Protein AF-A0A661SNJ6-F1 (afdb_monomer_lite)

Secondary structure (DSSP, 8-state):
------TTHHHHHHHTT-S---PSSPPHHHHHHHHHHH-TTS---------------------TT--HHHHHHHTTT-HHHHHHHHHHHHHHHTTHHHHHHHHHHTT-HHHHHHHHHHHHHHHHHTT-HHHHHHHHHHHHHTT-

Radius of gyration: 20.56 Å; chains: 1; bounding box: 52×46×46 Å

pLDDT: mean 79.84, std 16.59, range [39.19, 96.81]

Structure (mmCIF, N/CA/C/O backbone):
data_AF-A0A661SNJ6-F1
#
_entry.id   AF-A0A661SNJ6-F1
#
loop_
_atom_site.group_PDB
_atom_site.id
_atom_site.type_symbol
_atom_site.label_atom_id
_atom_site.label_alt_id
_atom_site.label_comp_id
_atom_site.label_asym_id
_atom_site.label_entity_id
_atom_site.label_seq_id
_atom_site.pdbx_PDB_ins_code
_atom_site.Cartn_x
_atom_site.Cartn_y
_atom_site.Cartn_z
_atom_site.occupancy
_atom_site.B_iso_or_equiv
_atom_site.auth_seq_id
_atom_site.auth_comp_id
_atom_site.auth_asym_id
_atom_site.auth_atom_id
_atom_site.pdbx_PDB_model_num
ATOM 1 N N . MET A 1 1 ? -8.547 11.456 -7.482 1.00 39.19 1 MET A N 1
ATOM 2 C CA . MET A 1 1 ? -8.896 12.420 -8.541 1.00 39.19 1 MET A CA 1
ATOM 3 C C . MET A 1 1 ? -8.352 11.878 -9.842 1.00 39.19 1 MET A C 1
ATOM 5 O O . MET A 1 1 ? -7.145 11.842 -10.030 1.00 39.19 1 MET A O 1
ATOM 9 N N . THR A 1 2 ? -9.244 11.331 -10.656 1.00 42.78 2 THR A N 1
ATOM 10 C CA . THR A 1 2 ? -8.989 10.857 -12.016 1.00 42.78 2 THR A CA 1
ATOM 11 C C . THR A 1 2 ? -8.985 12.074 -12.933 1.00 42.78 2 THR A C 1
ATOM 13 O O . THR A 1 2 ? -10.044 12.556 -13.321 1.00 42.78 2 THR A O 1
ATOM 16 N N . ALA A 1 3 ? -7.801 12.624 -13.193 1.00 43.38 3 ALA A N 1
ATOM 17 C CA . ALA A 1 3 ? -7.623 13.699 -14.155 1.00 43.38 3 ALA A CA 1
ATOM 18 C C . ALA A 1 3 ? -7.182 13.065 -15.471 1.00 43.38 3 ALA A C 1
ATOM 20 O O . ALA A 1 3 ? -6.092 12.502 -15.557 1.00 43.38 3 ALA A O 1
ATOM 21 N N . HIS A 1 4 ? -8.050 13.136 -16.479 1.00 46.56 4 HIS A N 1
ATOM 22 C CA . HIS A 1 4 ? -7.612 13.122 -17.866 1.00 46.56 4 HIS A CA 1
ATOM 23 C C . HIS A 1 4 ? -6.375 14.011 -17.976 1.00 46.56 4 HIS A C 1
ATOM 25 O O . HIS A 1 4 ? -6.451 15.173 -17.576 1.00 46.56 4 HIS A O 1
ATOM 31 N N . ALA A 1 5 ? -5.256 13.458 -18.454 1.00 53.31 5 ALA A N 1
ATOM 32 C CA . ALA A 1 5 ? -4.072 14.228 -18.802 1.00 53.31 5 ALA A CA 1
ATOM 33 C C . ALA A 1 5 ? -4.536 15.415 -19.652 1.00 53.31 5 ALA A C 1
ATOM 35 O O . ALA A 1 5 ? -5.003 15.236 -20.780 1.00 53.31 5 ALA A O 1
ATOM 36 N N . MET A 1 6 ? -4.541 16.610 -19.058 1.00 56.62 6 MET A N 1
ATOM 37 C CA . MET A 1 6 ? -5.067 17.783 -19.728 1.00 56.62 6 MET A CA 1
ATOM 38 C C . MET A 1 6 ? -4.112 18.070 -20.874 1.00 56.62 6 MET A C 1
ATOM 40 O O . MET A 1 6 ? -2.900 18.173 -20.679 1.00 56.62 6 MET A O 1
ATOM 44 N N . HIS A 1 7 ? -4.662 18.132 -22.081 1.00 50.81 7 HIS A N 1
ATOM 45 C CA . HIS A 1 7 ? -3.949 18.447 -23.308 1.00 50.81 7 HIS A CA 1
ATOM 46 C C . HIS A 1 7 ? -3.184 19.772 -23.107 1.00 50.81 7 HIS A C 1
ATOM 48 O O . HIS A 1 7 ? -3.767 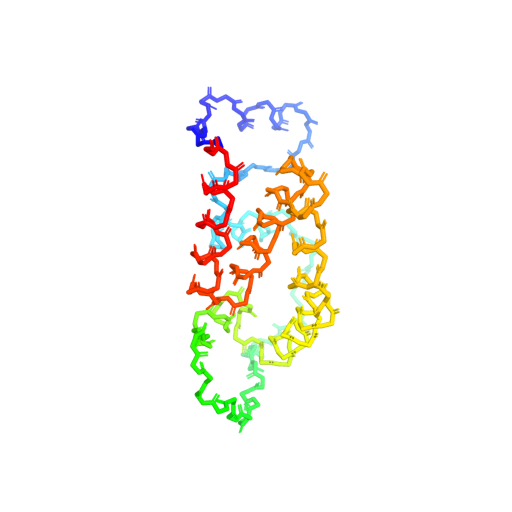20.849 -23.183 1.00 50.81 7 HIS A O 1
ATOM 54 N N . GLY A 1 8 ? -1.908 19.697 -22.711 1.00 63.06 8 GLY A N 1
ATOM 55 C CA . GLY A 1 8 ? -1.126 20.858 -22.268 1.00 63.06 8 GLY A CA 1
ATOM 56 C C . GLY A 1 8 ? -0.106 20.590 -21.156 1.00 63.06 8 GLY A C 1
ATOM 57 O O . GLY A 1 8 ? 0.909 21.281 -21.115 1.00 63.06 8 GLY A O 1
ATOM 58 N N . ASP A 1 9 ? -0.299 19.576 -20.306 1.00 74.38 9 ASP A N 1
ATOM 59 C CA . ASP A 1 9 ? 0.626 19.302 -19.189 1.00 74.38 9 ASP A CA 1
ATOM 60 C C . ASP A 1 9 ? 2.019 18.899 -19.678 1.00 74.38 9 ASP A C 1
ATOM 62 O O . ASP A 1 9 ? 3.025 19.418 -19.197 1.00 74.38 9 ASP A O 1
ATOM 66 N N . ARG A 1 10 ? 2.082 18.080 -20.736 1.00 80.12 10 ARG A N 1
ATOM 67 C CA . ARG A 1 10 ? 3.346 17.744 -21.403 1.00 80.12 10 ARG A CA 1
ATOM 68 C C . ARG A 1 10 ? 4.088 18.991 -21.883 1.00 80.12 10 ARG A C 1
ATOM 70 O O . ARG A 1 10 ? 5.296 19.088 -21.702 1.00 80.12 10 ARG A O 1
ATOM 77 N N . LYS A 1 11 ? 3.372 19.946 -22.485 1.00 79.88 11 LYS A N 1
ATOM 78 C CA . LYS A 1 11 ? 3.977 21.174 -23.012 1.00 79.88 11 LYS A CA 1
ATOM 79 C C . LYS A 1 11 ? 4.518 22.044 -21.878 1.00 79.88 11 LYS A C 1
ATOM 81 O O . LYS A 1 11 ? 5.668 22.451 -21.950 1.00 79.88 11 LYS A O 1
ATOM 86 N N . LYS A 1 12 ? 3.741 22.226 -20.804 1.00 81.75 12 LYS A N 1
ATOM 87 C CA . LYS A 1 12 ? 4.164 22.971 -19.606 1.00 81.75 12 LYS A CA 1
ATOM 88 C C . LYS A 1 12 ? 5.399 22.359 -18.943 1.00 81.75 12 LYS A C 1
ATOM 90 O O . LY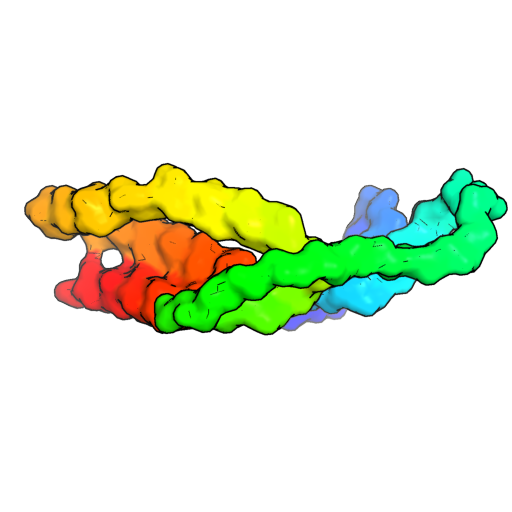S A 1 12 ? 6.301 23.091 -18.560 1.00 81.75 12 LYS A O 1
ATOM 95 N N . CYS A 1 13 ? 5.457 21.031 -18.823 1.00 82.19 13 CYS A N 1
ATOM 96 C CA . CYS A 1 13 ? 6.613 20.341 -18.246 1.00 82.19 13 CYS A CA 1
ATOM 97 C C . CYS A 1 13 ? 7.879 20.536 -19.092 1.00 82.19 13 CYS A C 1
ATOM 99 O O . CYS A 1 13 ? 8.941 20.821 -18.545 1.00 82.19 13 CYS A O 1
ATOM 101 N N . LEU A 1 14 ? 7.764 20.445 -20.420 1.00 82.94 14 LEU A N 1
ATOM 102 C CA . LEU A 1 14 ? 8.894 20.677 -21.325 1.00 82.94 14 LEU A CA 1
ATOM 103 C C . LEU A 1 14 ? 9.327 22.151 -21.351 1.00 82.94 14 LEU A C 1
ATOM 105 O O . LEU A 1 14 ? 10.519 22.436 -21.320 1.00 82.94 14 LEU A O 1
ATOM 109 N N . GLU A 1 15 ? 8.377 23.090 -21.353 1.00 85.44 15 GLU A N 1
ATOM 110 C CA . GLU A 1 15 ? 8.653 24.534 -21.263 1.00 85.44 15 GLU A CA 1
ATOM 111 C C . GLU A 1 15 ? 9.324 24.911 -19.928 1.00 85.44 15 GLU A C 1
ATOM 113 O O . GLU A 1 15 ? 10.130 25.836 -19.890 1.00 85.44 15 GLU A O 1
ATOM 118 N N . ALA A 1 16 ? 9.060 24.165 -18.850 1.00 85.50 16 ALA A N 1
ATOM 119 C CA . ALA A 1 16 ? 9.726 24.317 -17.554 1.00 85.50 16 ALA A CA 1
ATOM 120 C C . ALA A 1 16 ? 11.141 23.696 -17.496 1.00 85.50 16 ALA A C 1
ATOM 122 O O . ALA A 1 16 ? 11.766 23.707 -16.436 1.00 85.50 16 ALA A O 1
ATOM 123 N N . GLY A 1 17 ? 11.649 23.149 -18.607 1.00 82.94 17 GLY A N 1
ATOM 124 C CA . GLY A 1 17 ? 12.998 22.586 -18.703 1.00 82.94 17 GLY A CA 1
ATOM 125 C C . GLY A 1 17 ? 13.118 21.114 -18.295 1.00 82.94 17 GLY A C 1
ATOM 126 O O . GLY A 1 17 ? 14.233 20.636 -18.097 1.00 82.94 17 GLY A O 1
ATOM 127 N N . MET A 1 18 ? 12.007 20.379 -18.163 1.00 86.44 18 MET A N 1
ATOM 128 C CA . MET A 1 18 ? 12.049 18.930 -17.917 1.00 86.44 18 MET A CA 1
ATOM 129 C C . MET A 1 18 ? 12.423 18.153 -19.188 1.00 86.44 18 MET A C 1
ATOM 131 O O . MET A 1 18 ? 12.101 18.564 -20.301 1.00 86.44 18 MET A O 1
ATOM 135 N N . ASN A 1 19 ? 13.050 16.986 -19.020 1.00 82.88 19 ASN A N 1
ATOM 136 C CA . ASN A 1 19 ? 13.505 16.147 -20.134 1.00 82.88 19 ASN A CA 1
ATOM 137 C C . ASN A 1 19 ? 12.359 15.445 -20.892 1.00 82.88 19 ASN A C 1
ATOM 139 O O . ASN A 1 19 ? 12.415 15.299 -22.112 1.00 82.88 19 ASN A O 1
ATOM 143 N N . ASP A 1 20 ? 11.315 15.001 -20.187 1.00 86.25 20 ASP A N 1
ATOM 144 C CA . ASP A 1 20 ? 10.096 14.446 -20.786 1.00 86.25 20 ASP A CA 1
ATOM 145 C C . ASP A 1 20 ? 8.935 14.433 -19.771 1.00 86.25 20 ASP A C 1
ATOM 147 O O . ASP A 1 20 ? 9.088 14.870 -18.628 1.00 86.25 20 ASP A O 1
ATOM 151 N N . TYR A 1 21 ? 7.770 13.932 -20.189 1.00 85.31 21 TYR A N 1
ATOM 152 C CA . TYR A 1 21 ? 6.560 13.831 -19.366 1.00 85.31 21 TYR A CA 1
ATOM 153 C C . TYR A 1 21 ? 5.887 12.467 -19.536 1.00 85.31 21 TYR A C 1
ATOM 155 O O . TYR A 1 21 ? 5.709 12.011 -20.663 1.00 85.31 21 TYR A O 1
ATOM 163 N N . ILE A 1 22 ? 5.448 11.873 -18.423 1.00 85.19 22 ILE A N 1
ATOM 164 C CA . ILE A 1 22 ? 4.628 10.655 -18.385 1.00 85.19 22 ILE A CA 1
ATOM 165 C C . ILE A 1 22 ? 3.399 10.956 -17.529 1.00 85.19 22 ILE A C 1
ATOM 167 O O . ILE A 1 22 ? 3.522 11.394 -16.380 1.00 85.19 22 ILE A O 1
ATOM 171 N N . SER A 1 23 ? 2.207 10.743 -18.084 1.00 82.44 23 SER A N 1
ATOM 172 C CA . SER A 1 23 ? 0.961 10.938 -17.341 1.00 82.44 23 SER A CA 1
ATOM 173 C C . SER A 1 23 ? 0.720 9.809 -16.343 1.00 82.44 23 SER A C 1
ATOM 175 O O . SER A 1 23 ? 1.160 8.681 -16.535 1.00 82.44 23 SER A O 1
ATOM 177 N N . LYS A 1 24 ? -0.039 10.092 -15.281 1.00 72.81 24 LYS A N 1
ATOM 178 C CA . LYS A 1 24 ? -0.584 9.030 -14.425 1.00 72.81 24 LYS A CA 1
ATOM 179 C C . LYS A 1 24 ? -1.788 8.349 -15.110 1.00 72.81 24 LYS A C 1
ATOM 181 O O . LYS A 1 24 ? -2.564 9.058 -15.751 1.00 72.81 24 LYS A O 1
ATOM 186 N N . PRO A 1 25 ? -2.027 7.043 -14.877 1.00 74.69 25 PRO A N 1
ATOM 187 C CA . PRO A 1 25 ? -1.157 6.112 -14.152 1.00 74.69 25 PRO A CA 1
ATOM 188 C C . PRO A 1 25 ? 0.131 5.838 -14.938 1.00 74.69 25 PRO A C 1
ATOM 190 O O . PRO A 1 25 ? 0.105 5.802 -16.159 1.00 74.69 25 PRO A O 1
ATOM 193 N N . ILE A 1 26 ? 1.249 5.682 -14.226 1.00 74.69 26 ILE A N 1
ATOM 194 C CA . ILE A 1 26 ? 2.558 5.484 -14.857 1.00 74.69 26 ILE A CA 1
ATOM 195 C C . ILE A 1 26 ? 2.580 4.099 -15.506 1.00 74.69 26 ILE A C 1
ATOM 197 O O . ILE A 1 26 ? 2.475 3.094 -14.803 1.00 74.69 26 ILE A O 1
ATOM 201 N N . ASP A 1 27 ? 2.738 4.062 -16.827 1.00 77.81 27 ASP A N 1
ATOM 202 C CA . ASP A 1 27 ? 3.003 2.837 -17.576 1.00 77.81 27 ASP A CA 1
ATOM 203 C C . ASP A 1 27 ? 4.507 2.520 -17.529 1.00 77.81 27 ASP A C 1
ATOM 205 O O . ASP A 1 27 ? 5.359 3.362 -17.828 1.00 77.81 27 ASP A O 1
ATOM 209 N N . SER A 1 28 ? 4.853 1.299 -17.118 1.00 73.31 28 SER A N 1
ATOM 210 C CA . SER A 1 28 ? 6.247 0.879 -16.942 1.00 73.31 28 SER A CA 1
ATOM 211 C C . SER A 1 28 ? 7.013 0.790 -18.265 1.00 73.31 28 SER A C 1
ATOM 213 O O . SER A 1 28 ? 8.213 1.072 -18.294 1.00 73.31 28 SER A O 1
ATOM 215 N N . LYS A 1 29 ? 6.344 0.449 -19.373 1.00 74.06 29 LYS A N 1
ATOM 216 C CA . LYS A 1 29 ? 6.964 0.386 -20.703 1.00 74.06 29 LYS A CA 1
ATOM 217 C C . LYS A 1 29 ? 7.232 1.791 -21.228 1.00 74.06 29 LYS A C 1
ATOM 219 O O . LYS A 1 29 ? 8.332 2.050 -21.712 1.00 74.06 29 LYS A O 1
ATOM 224 N N . GLU A 1 30 ? 6.269 2.698 -21.089 1.00 80.25 30 GLU A N 1
ATOM 225 C CA . GLU A 1 30 ? 6.429 4.111 -21.448 1.00 80.25 30 GLU A CA 1
ATOM 226 C C . GLU A 1 30 ? 7.562 4.761 -20.642 1.00 80.25 30 GLU A C 1
ATOM 228 O O . GLU A 1 30 ? 8.441 5.411 -21.214 1.00 80.25 30 GLU A O 1
ATOM 233 N N . LEU A 1 31 ? 7.614 4.499 -19.331 1.00 84.38 31 LEU A N 1
ATOM 234 C CA . LEU A 1 31 ? 8.696 4.963 -18.467 1.00 84.38 31 LEU A CA 1
ATOM 235 C C . LEU A 1 31 ? 10.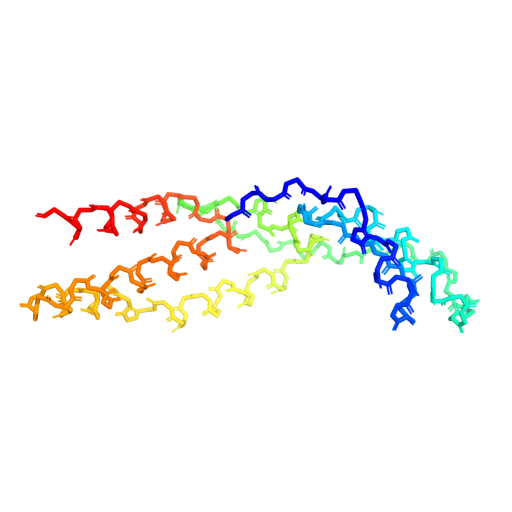064 4.474 -18.943 1.00 84.38 31 LEU A C 1
ATOM 237 O O . LEU A 1 31 ? 10.989 5.275 -19.064 1.00 84.38 31 LEU A O 1
ATOM 241 N N . LEU A 1 32 ? 10.199 3.187 -19.267 1.00 80.88 32 LEU A N 1
ATOM 242 C CA . LEU A 1 32 ? 11.458 2.637 -19.773 1.00 80.88 32 LEU A CA 1
ATOM 243 C C . LEU A 1 32 ? 11.893 3.282 -21.095 1.00 80.88 32 LEU A C 1
ATOM 245 O O . LEU A 1 32 ? 13.084 3.532 -21.281 1.00 80.88 32 LEU A O 1
ATOM 249 N N . VAL A 1 33 ? 10.957 3.571 -22.004 1.00 82.81 33 VAL A N 1
ATOM 250 C CA . VAL A 1 33 ? 11.252 4.258 -23.274 1.00 82.81 33 VAL A CA 1
ATOM 251 C C . VAL A 1 33 ? 11.774 5.671 -23.017 1.00 82.81 33 VAL A C 1
ATOM 253 O O . VAL A 1 33 ? 12.811 6.055 -23.562 1.00 82.81 33 VAL A O 1
ATOM 256 N N . VAL A 1 34 ? 11.096 6.427 -22.154 1.00 85.88 34 VAL A N 1
ATOM 257 C CA . VAL A 1 34 ? 11.489 7.794 -21.795 1.00 85.88 34 VAL A CA 1
ATOM 258 C C . VAL A 1 34 ? 12.844 7.815 -21.085 1.00 85.88 34 VAL A C 1
ATOM 260 O O . VAL A 1 34 ? 13.686 8.651 -21.411 1.00 85.88 34 VAL A O 1
ATOM 263 N N . LEU A 1 35 ? 13.098 6.885 -20.163 1.00 84.00 35 LEU A N 1
ATOM 264 C CA . LEU A 1 35 ? 14.386 6.777 -19.475 1.00 84.00 35 LEU A CA 1
ATOM 265 C C . LEU A 1 35 ? 15.516 6.446 -20.457 1.00 84.00 35 LEU A C 1
ATOM 267 O O . LEU A 1 35 ? 16.518 7.154 -20.487 1.00 84.00 35 LEU A O 1
ATOM 271 N N . LYS A 1 36 ? 15.343 5.440 -21.327 1.00 81.81 36 LYS A N 1
ATOM 272 C CA . LYS A 1 36 ? 16.350 5.085 -22.345 1.00 81.81 36 LYS A CA 1
ATOM 273 C C . LYS A 1 36 ? 16.686 6.254 -23.268 1.00 81.81 36 LYS A C 1
ATOM 275 O O . LYS A 1 36 ? 17.851 6.458 -23.587 1.00 81.81 36 LYS A O 1
ATOM 280 N N . LYS A 1 37 ? 15.676 7.028 -23.670 1.00 83.00 37 LYS A N 1
ATOM 281 C CA . LYS A 1 37 ? 15.843 8.212 -24.521 1.00 83.00 37 LYS A CA 1
ATOM 282 C C . LYS A 1 37 ? 16.657 9.325 -23.848 1.00 83.00 37 LYS A C 1
ATOM 284 O O . LYS A 1 37 ? 17.329 10.073 -24.549 1.00 83.00 37 LYS A O 1
ATOM 289 N N . ASN A 1 38 ? 16.558 9.467 -22.526 1.00 82.62 38 ASN A N 1
ATOM 290 C CA . ASN A 1 38 ? 17.122 10.604 -21.794 1.00 82.62 38 ASN A CA 1
ATOM 291 C C . ASN A 1 38 ? 18.406 10.276 -21.007 1.00 82.62 38 ASN A C 1
ATOM 293 O O . ASN A 1 38 ? 19.048 11.193 -20.505 1.00 82.62 38 ASN A O 1
ATOM 297 N N . ILE A 1 39 ? 18.806 9.002 -20.911 1.00 83.56 39 ILE A N 1
ATOM 298 C CA . ILE A 1 39 ? 19.999 8.535 -20.170 1.00 83.56 39 ILE A CA 1
ATOM 299 C C . ILE A 1 39 ? 21.149 8.159 -21.139 1.00 83.56 39 ILE A C 1
ATOM 301 O O . ILE A 1 39 ? 22.045 7.394 -20.801 1.00 83.56 39 ILE A O 1
ATOM 305 N N . SER A 1 40 ? 21.168 8.723 -22.353 1.00 60.69 40 SER A N 1
ATOM 306 C CA . SER A 1 40 ? 22.062 8.417 -23.496 1.00 60.69 40 SER A CA 1
ATOM 307 C C . SER A 1 40 ? 23.583 8.584 -23.273 1.00 60.69 40 SER A C 1
ATOM 309 O O . SER A 1 40 ? 24.335 8.661 -24.240 1.00 60.69 40 SER A O 1
ATOM 311 N N . HIS A 1 41 ? 24.054 8.681 -22.029 1.00 55.31 41 HIS A N 1
ATOM 312 C CA . HIS A 1 41 ? 25.467 8.760 -21.646 1.00 55.31 41 HIS A CA 1
ATOM 313 C C . HIS A 1 41 ? 25.939 7.649 -20.700 1.00 55.31 41 HIS A C 1
ATOM 315 O O . HIS A 1 41 ? 27.094 7.658 -20.285 1.00 55.31 41 HIS A O 1
ATOM 321 N N . PHE A 1 42 ? 25.105 6.652 -20.398 1.00 54.94 42 PHE A N 1
ATOM 322 C CA . PHE A 1 42 ? 25.635 5.368 -19.942 1.00 54.94 42 PHE A CA 1
ATOM 323 C C . PHE A 1 42 ? 25.960 4.526 -21.173 1.00 54.94 42 PHE A C 1
ATOM 325 O O . PHE A 1 42 ? 25.155 3.707 -21.619 1.00 54.94 42 PHE A O 1
ATOM 332 N N . GLU A 1 43 ? 27.127 4.781 -21.770 1.00 50.75 43 GLU A N 1
ATOM 333 C CA . GLU A 1 43 ? 27.673 3.905 -22.799 1.00 50.75 43 GLU A CA 1
ATOM 334 C C . GLU A 1 43 ? 27.828 2.486 -22.239 1.00 50.75 43 GLU A C 1
ATOM 336 O O . GLU A 1 43 ? 28.664 2.185 -21.390 1.00 50.75 43 GLU A O 1
ATOM 341 N N . SER A 1 44 ? 26.931 1.632 -22.721 1.00 54.84 44 SER A N 1
ATOM 342 C CA . SER A 1 44 ? 27.114 0.231 -23.075 1.00 54.84 44 SER A CA 1
ATOM 343 C C . SER A 1 44 ? 28.525 -0.340 -22.864 1.00 54.84 44 SER A C 1
ATOM 345 O O . SER A 1 44 ? 29.302 -0.485 -23.803 1.00 54.84 44 SER A O 1
ATOM 347 N N . THR A 1 45 ? 28.789 -0.816 -21.651 1.00 42.94 45 THR A N 1
ATOM 348 C CA . THR A 1 45 ? 29.655 -1.979 -21.406 1.00 42.94 45 THR A CA 1
ATOM 349 C C . THR A 1 45 ? 28.905 -2.980 -20.535 1.00 42.94 45 THR A C 1
ATOM 351 O O . THR A 1 45 ? 29.269 -3.291 -19.410 1.00 42.94 45 THR A O 1
ATOM 354 N N . ALA A 1 46 ? 27.796 -3.485 -21.059 1.00 48.28 46 ALA A N 1
ATOM 355 C CA . ALA A 1 46 ? 27.240 -4.735 -20.575 1.00 48.28 46 ALA A CA 1
ATOM 356 C C . ALA A 1 46 ? 26.789 -5.521 -21.797 1.00 48.28 46 ALA A C 1
ATOM 358 O O . ALA A 1 46 ? 25.664 -5.393 -22.278 1.00 48.28 46 ALA A O 1
ATOM 359 N N . GLU A 1 47 ? 27.719 -6.318 -22.319 1.00 45.41 47 GLU A N 1
ATOM 360 C CA . GLU A 1 47 ? 27.367 -7.537 -23.028 1.00 45.41 47 GLU A CA 1
ATOM 361 C C . GLU A 1 47 ? 26.214 -8.205 -22.286 1.00 45.41 47 GLU A C 1
ATOM 363 O O . GLU A 1 47 ? 26.303 -8.388 -21.074 1.00 45.41 47 GLU A O 1
ATOM 368 N N . ASN A 1 48 ? 25.129 -8.463 -23.013 1.00 48.38 48 ASN A N 1
ATOM 369 C CA . ASN A 1 48 ? 24.264 -9.644 -23.012 1.00 48.38 48 ASN A CA 1
ATOM 370 C C . ASN A 1 48 ? 24.332 -10.642 -21.831 1.00 48.38 48 ASN A C 1
ATOM 372 O O . ASN A 1 48 ? 24.132 -11.843 -22.005 1.00 48.38 48 ASN A O 1
ATOM 376 N N . SER A 1 49 ? 24.517 -10.175 -20.604 1.00 47.06 49 SER A N 1
ATOM 377 C CA . SER A 1 49 ? 24.030 -10.852 -19.428 1.00 47.06 49 SER A CA 1
ATOM 378 C C . SER A 1 49 ? 22.536 -10.620 -19.495 1.00 47.06 49 SER A C 1
ATOM 380 O O . SER A 1 49 ? 22.020 -9.551 -19.172 1.00 47.06 49 SER A O 1
ATOM 382 N N . ALA A 1 50 ? 21.821 -11.620 -20.018 1.00 47.28 50 ALA A N 1
ATOM 383 C CA . ALA A 1 50 ? 20.430 -11.798 -19.652 1.00 47.28 50 ALA A CA 1
ATOM 384 C C . ALA A 1 50 ? 20.359 -11.452 -18.167 1.00 47.28 50 ALA A C 1
ATOM 386 O O . ALA A 1 50 ? 21.074 -12.080 -17.380 1.00 47.28 50 ALA A O 1
ATOM 387 N N . PHE A 1 51 ? 19.618 -10.397 -17.822 1.00 42.94 51 PHE A N 1
ATOM 388 C CA . PHE A 1 51 ? 19.365 -10.012 -16.445 1.00 42.94 51 PHE A CA 1
ATOM 389 C C . PHE A 1 51 ? 18.570 -11.174 -15.856 1.00 42.94 51 PHE A C 1
ATOM 391 O O . PHE A 1 51 ? 17.342 -11.204 -15.864 1.00 42.94 51 PHE A O 1
ATOM 398 N N . ARG A 1 52 ? 19.294 -12.234 -15.497 1.00 46.53 52 ARG A N 1
ATOM 399 C CA . ARG A 1 52 ? 18.786 -13.399 -14.817 1.00 46.53 52 ARG A CA 1
ATOM 400 C C . ARG A 1 52 ? 18.568 -12.869 -13.429 1.00 46.53 52 ARG A C 1
ATOM 402 O O . ARG A 1 52 ? 19.486 -12.860 -12.616 1.00 46.53 52 ARG A O 1
ATOM 409 N N . ILE A 1 53 ? 17.359 -12.371 -13.203 1.00 48.31 53 ILE A N 1
ATOM 410 C CA . ILE A 1 53 ? 16.828 -12.291 -11.857 1.00 48.31 53 ILE A CA 1
ATOM 411 C C . ILE A 1 53 ? 17.079 -13.684 -11.294 1.00 48.31 53 ILE A C 1
ATOM 413 O O . ILE A 1 53 ? 16.629 -14.658 -11.914 1.00 48.31 53 ILE A O 1
ATOM 417 N N . PRO A 1 54 ? 17.888 -13.819 -10.233 1.00 46.69 54 PRO A N 1
ATOM 418 C CA . PRO A 1 54 ? 18.017 -15.089 -9.562 1.00 46.69 54 PRO A CA 1
ATOM 419 C C . PRO A 1 54 ? 16.588 -15.507 -9.236 1.00 46.69 54 PRO A C 1
ATOM 421 O O . PRO A 1 54 ? 15.918 -14.853 -8.437 1.00 46.69 54 PRO A O 1
ATOM 424 N N . HIS A 1 55 ? 16.079 -16.537 -9.915 1.00 48.94 55 HIS A N 1
ATOM 425 C CA . HIS A 1 55 ? 14.879 -17.220 -9.466 1.00 48.94 55 HIS A CA 1
ATOM 426 C C . HIS A 1 55 ? 15.305 -17.913 -8.181 1.00 48.94 55 HIS A C 1
ATOM 428 O O . HIS A 1 55 ? 15.746 -19.058 -8.173 1.00 48.94 55 HIS A O 1
ATOM 434 N N . SER A 1 56 ? 15.283 -17.137 -7.105 1.00 53.03 56 SER A N 1
ATOM 435 C CA . SER A 1 56 ? 15.354 -17.626 -5.753 1.00 53.03 56 SER A CA 1
ATOM 436 C C . SER A 1 56 ? 14.177 -18.585 -5.637 1.00 53.03 56 SER A C 1
ATOM 438 O O . SER A 1 56 ? 13.025 -18.167 -5.723 1.00 53.03 56 SER A O 1
ATOM 440 N N . THR A 1 57 ? 14.456 -19.885 -5.560 1.00 50.88 57 THR A N 1
ATOM 441 C CA . THR A 1 57 ? 13.460 -20.966 -5.452 1.00 50.88 57 THR A CA 1
ATOM 442 C C . THR A 1 57 ? 12.814 -20.992 -4.068 1.00 50.88 57 THR A C 1
ATOM 444 O O . THR A 1 57 ? 12.518 -22.052 -3.524 1.00 50.88 57 THR A O 1
ATOM 447 N N . PHE A 1 58 ? 12.684 -19.831 -3.436 1.00 54.78 58 PHE A N 1
ATOM 448 C CA . PHE A 1 58 ? 11.966 -19.719 -2.193 1.00 54.78 58 PHE A CA 1
ATOM 449 C C . PHE A 1 58 ? 10.484 -19.696 -2.541 1.00 54.78 58 PHE A C 1
ATOM 451 O O . PHE A 1 58 ? 9.966 -18.741 -3.114 1.00 54.78 58 PHE A O 1
ATOM 458 N N . ASP A 1 59 ? 9.807 -20.779 -2.199 1.00 63.25 59 ASP A N 1
ATOM 459 C CA . ASP A 1 59 ? 8.360 -20.825 -2.247 1.00 63.25 59 ASP A CA 1
ATOM 460 C C . ASP A 1 59 ? 7.827 -20.035 -1.046 1.00 63.25 59 ASP A C 1
ATOM 462 O O . ASP A 1 59 ? 7.922 -20.485 0.101 1.00 63.25 59 ASP A O 1
ATOM 466 N N . ILE A 1 60 ? 7.258 -18.846 -1.286 1.00 64.81 60 ILE A N 1
ATOM 467 C CA . ILE A 1 60 ? 6.339 -18.264 -0.300 1.00 64.81 60 ILE A CA 1
ATOM 468 C C . ILE A 1 60 ? 5.155 -19.224 -0.269 1.00 64.81 60 ILE A C 1
ATOM 470 O O . ILE A 1 60 ? 4.523 -19.424 -1.314 1.00 64.81 60 ILE A O 1
ATOM 474 N N . PRO A 1 61 ? 4.837 -19.832 0.886 1.00 70.69 61 PRO A N 1
ATOM 475 C CA . PRO A 1 61 ? 3.651 -20.661 0.980 1.00 70.69 61 PRO A CA 1
ATOM 476 C C . PRO A 1 61 ? 2.445 -19.834 0.541 1.00 70.69 61 PRO A C 1
ATOM 478 O O . PRO A 1 61 ? 2.373 -18.642 0.833 1.00 70.69 61 PRO A O 1
ATOM 481 N N . SER A 1 62 ? 1.496 -20.459 -0.156 1.00 75.12 62 SER A N 1
ATOM 482 C CA . SER A 1 62 ? 0.242 -19.796 -0.514 1.00 75.12 62 SER A CA 1
ATOM 483 C C . SER A 1 62 ? -0.375 -19.180 0.744 1.00 75.12 62 SER A C 1
ATOM 485 O O . SER A 1 62 ? -0.848 -19.896 1.626 1.00 75.12 62 SER A O 1
ATOM 487 N N . LEU A 1 63 ? -0.337 -17.852 0.830 1.00 79.44 63 LEU A N 1
ATOM 488 C CA . LEU A 1 63 ? -0.824 -17.082 1.966 1.00 79.44 63 LEU A CA 1
ATOM 489 C C . LEU A 1 63 ? -2.226 -16.576 1.626 1.00 79.44 63 LEU A C 1
ATOM 491 O O . LEU A 1 63 ? -2.369 -15.766 0.706 1.00 79.44 63 LEU A O 1
ATOM 495 N N . PRO A 1 64 ? -3.271 -17.032 2.339 1.00 83.38 64 PRO A N 1
ATOM 496 C CA . PRO A 1 64 ? -4.619 -16.524 2.136 1.00 83.38 64 PRO A CA 1
ATOM 497 C C . PRO A 1 64 ? -4.656 -14.996 2.253 1.00 83.38 64 PRO A C 1
ATOM 499 O O . PRO A 1 64 ? -4.088 -14.423 3.182 1.00 83.38 64 PRO A O 1
ATOM 502 N N . GLY A 1 65 ? -5.328 -14.342 1.306 1.00 87.12 65 GLY A N 1
ATOM 503 C CA . GLY A 1 65 ? -5.453 -12.884 1.263 1.00 87.12 65 GLY A CA 1
ATOM 504 C C . GLY A 1 65 ? -4.284 -12.141 0.604 1.00 87.12 65 GLY A C 1
ATOM 505 O O . GLY A 1 65 ? -4.346 -10.915 0.533 1.00 87.12 65 GLY A O 1
ATOM 506 N N . LEU A 1 66 ? -3.248 -12.833 0.105 1.00 92.06 66 LEU A N 1
ATOM 507 C CA . LEU A 1 66 ? -2.172 -12.236 -0.697 1.00 92.06 66 LEU A CA 1
ATOM 508 C C . LEU A 1 66 ? -2.140 -12.811 -2.116 1.00 92.06 66 LEU A C 1
ATOM 510 O O . LEU A 1 66 ? -2.058 -14.022 -2.311 1.00 92.06 66 LEU A O 1
ATOM 514 N N . ASN A 1 67 ? -2.093 -11.929 -3.114 1.00 91.44 67 ASN A N 1
ATOM 515 C CA . ASN A 1 67 ? -1.759 -12.301 -4.485 1.00 91.44 67 ASN A CA 1
ATOM 516 C C . ASN A 1 67 ? -0.247 -12.147 -4.724 1.00 91.44 67 ASN A C 1
ATOM 518 O O . ASN A 1 67 ? 0.230 -11.105 -5.179 1.00 91.44 67 ASN A O 1
ATOM 522 N N . ILE A 1 68 ? 0.507 -13.200 -4.399 1.00 89.31 68 ILE A N 1
ATOM 523 C CA . ILE A 1 68 ? 1.977 -13.216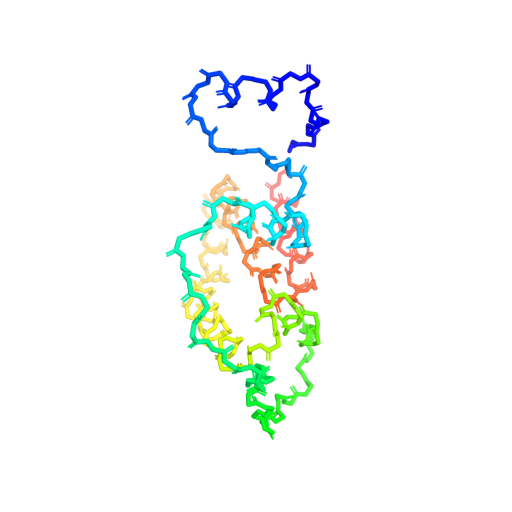 -4.494 1.00 89.31 68 ILE A CA 1
ATOM 524 C C . ILE A 1 68 ? 2.448 -12.988 -5.936 1.00 89.31 68 ILE A C 1
ATOM 526 O O . ILE A 1 68 ? 3.399 -12.243 -6.155 1.00 89.31 68 ILE A O 1
ATOM 530 N N . ALA A 1 69 ? 1.769 -13.584 -6.921 1.00 86.94 69 ALA A N 1
ATOM 531 C CA . ALA A 1 69 ? 2.133 -13.444 -8.330 1.00 86.94 69 ALA A CA 1
ATOM 532 C C . ALA A 1 69 ? 2.063 -11.978 -8.788 1.00 86.94 69 ALA A C 1
ATOM 534 O O . ALA A 1 69 ? 3.019 -11.462 -9.363 1.00 86.94 69 ALA A O 1
ATOM 535 N N . GLU A 1 70 ? 0.973 -11.282 -8.454 1.00 89.25 70 GLU A N 1
ATOM 536 C CA . GLU A 1 70 ? 0.813 -9.852 -8.745 1.00 89.25 70 GLU A CA 1
ATOM 537 C C . GLU A 1 70 ? 1.816 -8.989 -7.961 1.00 89.25 70 GLU A C 1
ATOM 539 O O . GLU A 1 70 ? 2.348 -8.011 -8.485 1.00 89.25 70 GLU A O 1
ATOM 544 N N . GLY A 1 71 ? 2.093 -9.338 -6.698 1.00 89.75 71 GLY A N 1
ATOM 545 C CA . GLY A 1 71 ? 3.099 -8.654 -5.879 1.00 89.75 71 GLY A CA 1
ATOM 546 C C . GLY A 1 71 ? 4.506 -8.731 -6.479 1.00 89.75 71 GLY A C 1
ATOM 547 O O . GLY A 1 71 ? 5.197 -7.717 -6.574 1.00 89.75 71 GLY A O 1
ATOM 548 N N . LEU A 1 72 ? 4.902 -9.913 -6.956 1.00 87.69 72 LEU A N 1
ATOM 549 C CA . LEU A 1 72 ? 6.178 -10.122 -7.636 1.00 87.69 72 LEU A CA 1
ATOM 550 C C . LEU A 1 72 ? 6.231 -9.392 -8.980 1.00 87.69 72 LEU A C 1
ATOM 552 O O . LEU A 1 72 ? 7.228 -8.730 -9.259 1.00 87.69 72 LEU A O 1
ATOM 556 N N . GLU A 1 73 ? 5.171 -9.451 -9.791 1.00 86.56 73 GLU A N 1
ATOM 557 C CA . GLU A 1 73 ? 5.105 -8.753 -11.084 1.00 86.56 73 GLU A CA 1
ATOM 558 C C . GLU A 1 73 ? 5.346 -7.243 -10.926 1.00 86.56 73 GLU A C 1
ATOM 560 O O . GLU A 1 73 ? 6.145 -6.655 -11.660 1.00 86.56 73 GLU A O 1
ATOM 565 N N . ARG A 1 74 ? 4.741 -6.623 -9.903 1.00 83.38 74 ARG A N 1
ATOM 566 C CA . ARG A 1 74 ? 4.942 -5.200 -9.576 1.00 83.38 74 ARG A CA 1
ATOM 567 C C . ARG A 1 74 ? 6.391 -4.832 -9.272 1.00 83.38 74 ARG A C 1
ATOM 569 O O . ARG A 1 74 ? 6.795 -3.699 -9.521 1.00 83.38 74 ARG A O 1
ATOM 576 N N . LEU A 1 75 ? 7.152 -5.769 -8.719 1.00 83.06 75 LEU A N 1
ATOM 577 C CA . LEU A 1 75 ? 8.540 -5.582 -8.299 1.00 83.06 75 LEU A CA 1
ATOM 578 C C . LEU A 1 75 ? 9.529 -6.152 -9.318 1.00 83.06 75 LEU A C 1
ATOM 580 O O . LEU A 1 75 ? 10.683 -6.430 -8.991 1.00 83.06 75 LEU A O 1
ATOM 584 N N . GLY A 1 76 ? 9.067 -6.357 -10.555 1.00 79.25 76 GLY A N 1
ATOM 585 C CA . GLY A 1 76 ? 9.881 -6.883 -11.640 1.00 79.25 76 GLY A CA 1
ATOM 586 C C . GLY A 1 76 ? 10.347 -8.315 -11.404 1.00 79.25 76 GLY A C 1
ATOM 587 O O . GLY A 1 76 ? 11.360 -8.694 -11.963 1.00 79.25 76 GLY A O 1
ATOM 588 N N . GLY A 1 77 ? 9.656 -9.098 -10.573 1.00 79.88 77 GLY A N 1
ATOM 589 C CA . GLY A 1 77 ? 10.012 -10.476 -10.227 1.00 79.88 77 GLY A CA 1
ATOM 590 C C . GLY A 1 77 ? 11.008 -10.612 -9.071 1.00 79.88 77 GLY A C 1
ATOM 591 O O . GLY A 1 77 ? 11.427 -11.729 -8.773 1.00 79.88 77 GLY A O 1
ATOM 592 N N . SER A 1 78 ? 11.395 -9.513 -8.408 1.00 85.12 78 SER A N 1
ATOM 593 C CA . SER A 1 78 ? 12.346 -9.565 -7.292 1.00 85.12 78 SER A CA 1
ATOM 594 C C . SER A 1 78 ? 11.710 -10.133 -6.023 1.00 85.12 78 SER A C 1
ATOM 596 O O . SER A 1 78 ? 10.959 -9.464 -5.311 1.00 85.12 78 SER A O 1
ATOM 598 N N . TYR A 1 79 ? 12.050 -11.384 -5.736 1.00 84.44 79 TYR A N 1
ATOM 599 C CA . TYR A 1 79 ? 11.556 -12.116 -4.579 1.00 84.44 79 TYR A CA 1
ATOM 600 C C . TYR A 1 79 ? 12.037 -11.539 -3.241 1.00 84.44 79 TYR A C 1
ATOM 602 O O . TYR A 1 79 ? 11.244 -11.339 -2.323 1.00 84.44 79 TYR A O 1
ATOM 610 N N . GLU A 1 80 ? 13.334 -11.251 -3.136 1.00 85.31 80 GLU A N 1
ATOM 611 C CA . GLU A 1 80 ? 13.955 -10.720 -1.916 1.00 85.31 80 GLU A CA 1
ATOM 612 C C . GLU A 1 80 ? 13.335 -9.374 -1.533 1.00 85.31 80 GLU A C 1
ATOM 614 O O . GLU A 1 80 ? 12.918 -9.177 -0.393 1.00 85.31 80 GLU A O 1
ATOM 619 N N . LEU A 1 81 ? 13.155 -8.499 -2.528 1.00 87.12 81 LEU A N 1
ATOM 620 C CA . LEU A 1 81 ? 12.498 -7.213 -2.339 1.00 87.12 81 LEU A CA 1
ATOM 621 C C . LEU A 1 81 ? 11.038 -7.378 -1.901 1.00 87.12 81 LEU A C 1
ATOM 623 O O . LEU A 1 81 ? 10.575 -6.644 -1.031 1.00 87.12 81 LEU A O 1
ATOM 627 N N . TYR A 1 82 ? 10.307 -8.340 -2.475 1.00 90.25 82 TYR A N 1
ATOM 628 C CA . TYR A 1 82 ? 8.926 -8.594 -2.068 1.00 90.25 82 TYR A CA 1
ATOM 629 C C . TYR A 1 82 ? 8.841 -9.055 -0.610 1.00 90.25 82 TYR A C 1
ATOM 631 O O . TYR A 1 82 ? 8.014 -8.542 0.143 1.00 90.25 82 TYR A O 1
ATOM 639 N N . LEU A 1 83 ? 9.728 -9.959 -0.179 1.00 88.69 83 LEU A N 1
ATOM 640 C CA . LEU A 1 83 ? 9.797 -10.381 1.220 1.00 88.69 83 LEU A CA 1
ATOM 641 C C . LEU A 1 83 ? 10.111 -9.223 2.169 1.00 88.69 83 LEU A C 1
ATOM 643 O O . LEU A 1 83 ? 9.507 -9.144 3.239 1.00 88.69 83 LEU A O 1
ATOM 647 N N . ASP A 1 84 ? 11.035 -8.338 1.811 1.00 90.62 84 ASP A N 1
ATOM 648 C CA . ASP A 1 84 ? 11.377 -7.199 2.664 1.00 90.62 84 ASP A CA 1
ATOM 649 C C . ASP A 1 84 ? 10.218 -6.204 2.766 1.00 90.62 84 ASP A C 1
ATOM 651 O O . ASP A 1 84 ? 9.864 -5.786 3.868 1.00 90.62 84 ASP A O 1
ATOM 655 N N . ILE A 1 85 ? 9.512 -5.948 1.661 1.00 92.25 85 ILE A N 1
ATOM 656 C CA . ILE A 1 85 ? 8.288 -5.137 1.675 1.00 92.25 85 ILE A CA 1
ATOM 657 C C . ILE A 1 85 ? 7.198 -5.789 2.538 1.00 92.25 85 ILE A C 1
ATOM 659 O O . ILE A 1 85 ? 6.497 -5.087 3.270 1.00 92.25 85 ILE A O 1
ATOM 663 N N . LEU A 1 86 ? 7.046 -7.118 2.503 1.00 92.06 86 LEU A N 1
ATOM 664 C CA . LEU A 1 86 ? 6.096 -7.831 3.365 1.00 92.06 86 LEU A CA 1
ATOM 665 C C . LEU A 1 86 ? 6.454 -7.704 4.852 1.00 92.06 86 LEU A C 1
ATOM 667 O O . LEU A 1 86 ? 5.569 -7.476 5.680 1.00 92.06 86 LEU A O 1
ATOM 671 N N . LYS A 1 87 ? 7.739 -7.809 5.208 1.00 92.00 87 LYS A N 1
ATOM 672 C CA . LYS A 1 87 ? 8.200 -7.594 6.590 1.00 92.00 87 LYS A CA 1
ATOM 673 C C . LYS A 1 87 ? 7.938 -6.158 7.040 1.00 92.00 87 LYS A C 1
ATOM 675 O O . LYS A 1 87 ? 7.398 -5.952 8.128 1.00 92.00 87 LYS A O 1
ATOM 680 N N . ASP A 1 88 ? 8.264 -5.178 6.203 1.00 93.69 88 ASP A N 1
ATOM 681 C CA . ASP A 1 88 ? 8.036 -3.760 6.485 1.00 93.69 88 ASP A CA 1
ATOM 682 C C . ASP A 1 88 ? 6.549 -3.448 6.639 1.00 93.69 88 ASP A C 1
ATOM 684 O O . ASP A 1 88 ? 6.151 -2.716 7.551 1.00 93.69 88 ASP A O 1
ATOM 688 N N . 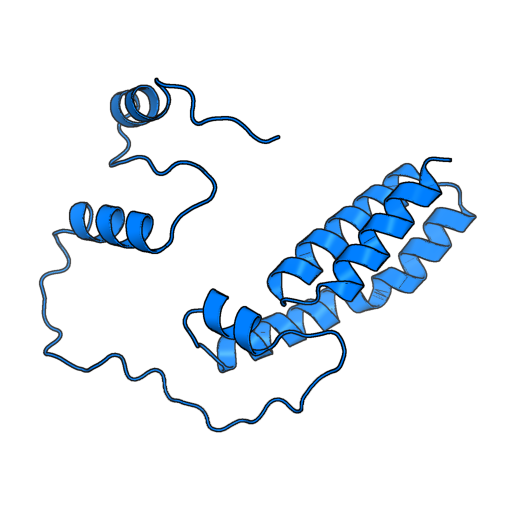PHE A 1 89 ? 5.705 -4.056 5.804 1.00 94.56 89 PHE A N 1
ATOM 689 C CA . PHE A 1 89 ? 4.257 -3.970 5.922 1.00 94.56 89 PHE A CA 1
ATOM 690 C C . PHE A 1 89 ? 3.777 -4.483 7.286 1.00 94.56 89 PHE A C 1
ATOM 692 O O . PHE A 1 89 ? 3.091 -3.754 8.006 1.00 94.56 89 PHE A O 1
ATOM 699 N N . CYS A 1 90 ? 4.186 -5.691 7.686 1.00 92.62 90 CYS A N 1
ATOM 700 C CA . CYS A 1 90 ? 3.845 -6.261 8.992 1.00 92.62 90 CYS A CA 1
ATOM 701 C C . CYS A 1 90 ? 4.309 -5.363 10.148 1.00 92.62 90 CYS A C 1
ATOM 703 O O . CYS A 1 90 ? 3.537 -5.075 11.063 1.00 92.62 90 CYS A O 1
ATOM 705 N N . ASN A 1 91 ? 5.545 -4.864 10.086 1.00 94.50 91 ASN A N 1
ATOM 706 C CA . ASN A 1 91 ? 6.115 -4.001 11.118 1.00 94.50 91 ASN A CA 1
ATOM 707 C C . ASN A 1 91 ? 5.373 -2.667 11.249 1.00 94.50 91 ASN A C 1
ATOM 709 O O . ASN A 1 91 ? 5.129 -2.207 12.366 1.00 94.50 91 ASN A O 1
ATOM 713 N N . THR A 1 92 ? 4.994 -2.067 10.120 1.00 92.88 92 THR A N 1
ATOM 714 C CA . THR A 1 92 ? 4.341 -0.754 10.079 1.00 92.88 92 THR A CA 1
ATOM 715 C C . THR A 1 92 ? 2.863 -0.838 10.462 1.00 92.88 92 THR A C 1
ATOM 717 O O . THR A 1 92 ? 2.338 0.085 11.077 1.00 92.88 92 THR A O 1
ATOM 720 N N . GLN A 1 93 ? 2.176 -1.935 10.124 1.00 94.88 93 GLN A N 1
ATOM 721 C CA . GLN A 1 93 ? 0.726 -2.059 10.318 1.00 94.88 93 GLN A CA 1
ATOM 722 C C . GLN A 1 93 ? 0.319 -2.840 11.578 1.00 94.88 93 GLN A C 1
ATOM 724 O O . GLN A 1 93 ? -0.870 -2.887 11.890 1.00 94.88 93 GLN A O 1
ATOM 729 N N . LYS A 1 94 ? 1.263 -3.411 12.345 1.00 94.38 94 LYS A N 1
ATOM 730 C CA . LYS A 1 94 ? 0.967 -4.254 13.526 1.00 94.38 94 LYS A CA 1
ATOM 731 C C . LYS A 1 94 ? 0.012 -3.619 14.545 1.00 94.38 94 LYS A C 1
ATOM 733 O O . LYS A 1 94 ? -0.841 -4.308 15.091 1.00 94.38 94 LYS A O 1
ATOM 738 N N . ALA A 1 95 ? 0.138 -2.312 14.781 1.00 94.56 95 ALA A N 1
ATOM 739 C CA . ALA A 1 95 ? -0.649 -1.590 15.781 1.00 94.56 95 ALA A CA 1
ATOM 740 C C . ALA A 1 95 ? -1.994 -1.081 15.238 1.00 94.56 95 ALA A C 1
ATOM 742 O O . ALA A 1 95 ? -2.826 -0.601 16.004 1.00 94.56 95 ALA A O 1
ATOM 743 N N . PHE A 1 96 ? -2.242 -1.198 13.927 1.00 94.75 96 PHE A N 1
ATOM 744 C CA . PHE A 1 96 ? -3.413 -0.601 13.285 1.00 94.75 96 PHE A CA 1
ATOM 745 C C . PHE A 1 96 ? -4.728 -1.028 13.945 1.00 94.75 96 PHE A C 1
ATOM 747 O O . PHE A 1 96 ? -5.608 -0.198 14.155 1.00 94.75 96 PHE A O 1
ATOM 754 N N . GLY A 1 97 ? -4.877 -2.319 14.261 1.00 92.44 97 GLY A N 1
ATOM 755 C CA . GLY A 1 97 ? -6.123 -2.851 14.813 1.00 92.44 97 GLY A CA 1
ATOM 756 C C . GLY A 1 97 ? -6.477 -2.252 16.175 1.00 92.44 97 GLY A C 1
ATOM 757 O O . GLY A 1 97 ? -7.640 -1.935 16.414 1.00 92.44 97 GLY A O 1
ATOM 758 N N . GLU A 1 98 ? -5.482 -2.083 17.045 1.00 95.81 98 GLU A N 1
ATOM 759 C CA . GLU A 1 98 ? -5.646 -1.471 18.368 1.00 95.81 98 GLU A CA 1
ATOM 760 C C . GLU A 1 98 ? -5.871 0.035 18.240 1.00 95.81 98 GLU A C 1
ATOM 762 O O . GLU A 1 98 ? -6.894 0.540 18.691 1.00 95.81 98 GLU A O 1
ATOM 767 N N . GLU A 1 99 ? -5.007 0.734 17.500 1.00 95.00 99 GLU A N 1
ATOM 768 C CA . GLU A 1 99 ? -5.130 2.178 17.287 1.00 95.00 99 GLU A CA 1
ATOM 769 C C . GLU A 1 99 ? -6.470 2.566 16.648 1.00 95.00 99 GLU A C 1
ATOM 771 O O . GLU A 1 99 ? -7.061 3.590 16.987 1.00 95.00 99 GLU A O 1
ATOM 776 N N . CYS A 1 100 ? -6.966 1.767 15.701 1.00 94.06 100 CYS A N 1
ATOM 777 C CA . CYS A 1 100 ? -8.239 2.035 15.046 1.00 94.06 100 CYS A CA 1
ATOM 778 C C . CYS A 1 100 ? -9.416 1.851 16.012 1.00 94.06 100 CYS A C 1
ATOM 780 O O . CYS A 1 100 ? -10.326 2.681 16.004 1.00 94.06 100 CYS A O 1
ATOM 782 N N . ARG A 1 101 ? -9.386 0.820 16.871 1.00 93.94 101 ARG A N 1
ATOM 783 C CA . ARG A 1 101 ? -10.397 0.633 17.925 1.00 93.94 101 ARG A CA 1
ATOM 784 C C . ARG A 1 101 ? -10.393 1.797 18.910 1.00 93.94 101 ARG A C 1
ATOM 786 O O . ARG A 1 101 ? -11.447 2.394 19.113 1.00 93.94 101 ARG A O 1
ATOM 793 N N . ASP A 1 102 ? -9.225 2.190 19.407 1.00 96.81 102 ASP A N 1
ATOM 794 C CA . ASP A 1 102 ? -9.077 3.314 20.338 1.00 96.81 102 ASP A CA 1
ATOM 795 C C . ASP A 1 102 ? -9.644 4.620 19.768 1.00 96.81 102 ASP A C 1
ATOM 797 O O . ASP A 1 102 ? -10.309 5.389 20.466 1.00 96.81 102 ASP A O 1
ATOM 801 N N . LEU A 1 103 ? -9.385 4.894 18.487 1.00 95.56 103 LEU A N 1
ATOM 802 C CA . LEU A 1 103 ? -9.907 6.085 17.815 1.00 95.56 103 LEU A CA 1
ATOM 803 C C . LEU A 1 103 ? -11.432 6.037 17.671 1.00 95.56 103 LEU A C 1
ATOM 805 O O . LEU A 1 103 ? -12.089 7.063 17.843 1.00 95.56 103 LEU A O 1
ATOM 809 N N . ILE A 1 104 ? -12.002 4.863 17.387 1.00 92.38 104 ILE A N 1
ATOM 810 C CA . ILE A 1 104 ? -13.456 4.672 17.309 1.00 92.38 104 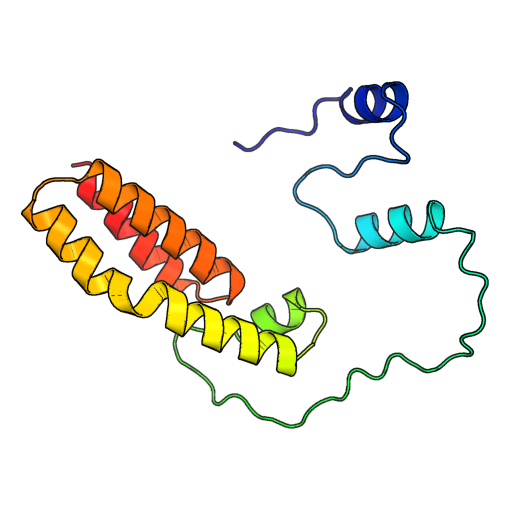ILE A CA 1
ATOM 811 C C . ILE A 1 104 ? -14.101 4.881 18.684 1.00 92.38 104 ILE A C 1
ATOM 813 O O . ILE A 1 104 ? -15.099 5.595 18.777 1.00 92.38 104 ILE A O 1
ATOM 817 N N . GLU A 1 105 ? -13.521 4.331 19.752 1.00 95.12 105 GLU A N 1
ATOM 818 C CA . GLU A 1 105 ? -14.010 4.513 21.127 1.00 95.12 105 GLU A CA 1
ATOM 819 C C . GLU A 1 105 ? -13.961 5.980 21.566 1.00 95.12 105 GLU A C 1
ATOM 821 O O . GLU A 1 105 ? -14.920 6.503 22.138 1.00 95.12 105 GLU A O 1
ATOM 826 N N . LYS A 1 106 ? -12.882 6.686 21.209 1.00 96.00 106 LYS A N 1
ATOM 827 C CA . LYS A 1 106 ? -12.724 8.133 21.437 1.00 96.00 106 LYS A CA 1
ATOM 828 C C . LYS A 1 106 ? -13.584 8.994 20.505 1.00 96.00 106 LYS A C 1
ATOM 830 O O . LYS A 1 106 ? -13.552 10.218 20.620 1.00 96.00 106 LYS A O 1
ATOM 835 N N . LYS A 1 107 ? -14.350 8.382 19.592 1.00 94.75 107 LYS A N 1
ATOM 836 C CA . LYS A 1 107 ? -15.153 9.045 18.549 1.00 94.75 107 LYS A CA 1
ATOM 837 C C . LYS A 1 107 ? -14.331 9.946 17.618 1.00 94.75 107 LYS A C 1
ATOM 839 O O . LYS A 1 107 ? -14.888 10.809 16.939 1.00 94.75 107 LYS A O 1
ATOM 844 N N . ASP A 1 108 ? -13.019 9.724 17.523 1.00 95.12 108 ASP A N 1
ATOM 845 C CA . ASP A 1 108 ? -12.156 10.368 16.530 1.00 95.12 108 ASP A CA 1
ATOM 846 C C . ASP A 1 108 ? -12.234 9.623 15.188 1.00 95.12 108 ASP A C 1
ATOM 848 O O . ASP A 1 108 ? -11.298 9.001 14.673 1.00 95.12 108 ASP A O 1
ATOM 852 N N . PHE A 1 109 ? -13.424 9.702 14.605 1.00 93.38 109 PHE A N 1
ATOM 853 C CA . PHE A 1 109 ? -13.777 9.077 13.339 1.00 93.38 109 PHE A CA 1
ATOM 854 C C . PHE A 1 109 ? -12.967 9.621 12.160 1.00 93.38 109 PHE A C 1
ATOM 856 O O . PHE A 1 109 ? -12.679 8.902 11.198 1.00 93.38 109 PHE A O 1
ATOM 863 N N . LYS A 1 110 ? -12.550 10.889 12.237 1.00 93.56 110 LYS A N 1
ATOM 864 C CA . LYS A 1 110 ? -11.748 11.527 11.194 1.00 93.56 110 LYS A CA 1
ATOM 865 C C . LYS A 1 110 ? -10.369 10.877 11.110 1.00 93.56 110 LYS A C 1
ATOM 867 O O . LYS A 1 110 ? -9.960 10.471 10.019 1.00 93.56 110 LYS A O 1
ATOM 872 N N . THR A 1 111 ? -9.678 10.730 12.238 1.00 94.00 111 THR A N 1
ATOM 873 C CA . THR A 1 111 ? -8.352 10.101 12.276 1.00 94.00 111 THR A CA 1
ATOM 874 C C . THR A 1 111 ? -8.437 8.603 11.990 1.00 94.00 111 THR A C 1
ATOM 876 O O . THR A 1 111 ? -7.627 8.088 11.215 1.00 94.00 111 THR A O 1
ATOM 879 N N . ALA A 1 112 ? -9.459 7.908 12.509 1.00 94.31 112 ALA A N 1
ATOM 880 C CA . ALA A 1 112 ? -9.699 6.496 12.197 1.00 94.31 112 ALA A CA 1
ATOM 881 C C . ALA A 1 112 ? -9.852 6.266 10.683 1.00 94.31 112 ALA A C 1
ATOM 883 O O . ALA A 1 112 ? -9.237 5.360 10.117 1.00 94.31 112 ALA A O 1
ATOM 884 N N . ARG A 1 113 ? -10.606 7.134 9.996 1.00 92.38 113 ARG A N 1
ATOM 885 C CA . ARG A 1 113 ? -10.778 7.074 8.539 1.00 92.38 113 ARG A CA 1
ATOM 886 C C . ARG A 1 113 ? -9.472 7.307 7.785 1.00 92.38 113 ARG A C 1
ATOM 888 O O . ARG A 1 113 ? -9.216 6.609 6.805 1.00 92.38 113 ARG A O 1
ATOM 895 N N . LEU A 1 114 ? -8.655 8.271 8.211 1.00 93.38 114 LEU A N 1
ATOM 896 C CA . LEU A 1 114 ? -7.353 8.532 7.588 1.00 93.38 114 LEU A CA 1
ATOM 897 C C . LEU A 1 114 ? -6.418 7.329 7.730 1.00 93.38 114 LEU A C 1
ATOM 899 O O . LEU A 1 114 ? -5.819 6.911 6.740 1.00 93.38 114 LEU A O 1
ATOM 903 N N . LYS A 1 115 ? -6.358 6.717 8.918 1.00 94.25 115 LYS A N 1
ATOM 904 C CA . LYS A 1 115 ? -5.585 5.487 9.130 1.00 94.25 115 LYS A CA 1
ATOM 905 C C . LYS A 1 115 ? -6.101 4.339 8.266 1.00 94.25 115 LYS A C 1
ATOM 907 O O . LYS A 1 115 ? -5.305 3.675 7.611 1.00 94.25 115 LYS A O 1
ATOM 912 N N . ALA A 1 116 ? -7.416 4.129 8.196 1.00 95.06 116 ALA A N 1
ATOM 913 C CA . ALA A 1 116 ? -7.997 3.085 7.352 1.00 95.06 116 ALA A CA 1
ATOM 914 C C . ALA A 1 116 ? -7.697 3.316 5.857 1.00 95.06 116 ALA A C 1
ATOM 916 O O . ALA A 1 116 ? -7.413 2.377 5.115 1.00 95.06 116 ALA A O 1
ATOM 917 N N . HIS A 1 117 ? -7.691 4.575 5.408 1.00 94.50 117 HIS A N 1
ATOM 918 C CA . HIS A 1 117 ? -7.280 4.922 4.049 1.00 94.50 117 HIS A CA 1
ATOM 919 C C . HIS A 1 117 ? -5.795 4.628 3.793 1.00 94.50 117 HIS A C 1
ATOM 921 O O . HIS A 1 117 ? -5.457 4.095 2.736 1.00 94.50 117 HIS A O 1
ATOM 927 N N . ALA A 1 118 ? -4.923 4.930 4.758 1.00 93.69 118 ALA A N 1
ATOM 928 C CA . ALA A 1 118 ? -3.501 4.610 4.675 1.00 93.69 118 ALA A CA 1
ATOM 929 C C . ALA A 1 118 ? -3.266 3.091 4.609 1.00 93.69 118 ALA A C 1
ATOM 931 O O . ALA A 1 118 ? -2.534 2.638 3.729 1.00 93.69 118 ALA A O 1
ATOM 932 N N . LEU A 1 119 ? -3.951 2.302 5.448 1.00 95.88 119 LEU A N 1
ATOM 933 C CA . LEU A 1 119 ? -3.877 0.838 5.406 1.00 95.88 119 LEU A CA 1
ATOM 934 C C . LEU A 1 119 ? -4.343 0.288 4.055 1.00 95.88 119 LEU A C 1
ATOM 936 O O . LEU A 1 119 ? -3.680 -0.579 3.494 1.00 95.88 119 LEU A O 1
ATOM 940 N N . LYS A 1 120 ? -5.438 0.819 3.494 1.00 94.75 120 LYS A N 1
ATOM 941 C CA . LYS A 1 120 ? -5.892 0.439 2.149 1.00 94.75 120 LYS A CA 1
ATOM 942 C C . LYS A 1 120 ? -4.785 0.643 1.109 1.00 94.75 120 LYS A C 1
ATOM 944 O O . LYS A 1 120 ? -4.573 -0.221 0.263 1.00 94.75 120 LYS A O 1
ATOM 949 N N . GLY A 1 121 ? -4.109 1.792 1.151 1.00 92.19 121 GLY A N 1
ATOM 950 C CA . GLY A 1 121 ? -2.996 2.089 0.249 1.00 92.19 121 GLY A CA 1
ATOM 951 C C . GLY A 1 121 ? -1.834 1.114 0.434 1.00 92.19 121 GLY A C 1
ATOM 952 O O . GLY A 1 121 ? -1.369 0.528 -0.539 1.00 92.19 121 GLY A O 1
ATOM 953 N N . ALA A 1 122 ? -1.425 0.884 1.683 1.00 93.06 122 ALA A N 1
ATOM 954 C CA . ALA A 1 122 ? -0.347 -0.041 2.015 1.00 93.06 122 ALA A CA 1
ATOM 955 C C . ALA A 1 122 ? -0.660 -1.486 1.583 1.00 93.06 122 ALA A C 1
ATOM 957 O O . ALA A 1 122 ? 0.206 -2.153 1.027 1.00 93.06 122 ALA A O 1
ATOM 958 N N . ALA A 1 123 ? -1.902 -1.948 1.763 1.00 94.56 123 ALA A N 1
ATOM 959 C CA . ALA A 1 123 ? -2.349 -3.272 1.330 1.00 94.56 123 ALA A CA 1
ATOM 960 C C . ALA A 1 123 ? -2.251 -3.449 -0.196 1.00 94.56 123 ALA A C 1
ATOM 962 O O . ALA A 1 123 ? -1.920 -4.529 -0.680 1.00 94.56 123 ALA A O 1
ATOM 963 N N . GLY A 1 124 ? -2.462 -2.373 -0.963 1.00 91.69 124 GLY A N 1
ATOM 964 C CA . GLY A 1 124 ? -2.270 -2.376 -2.413 1.00 91.69 124 GLY A CA 1
ATOM 965 C C . GLY A 1 124 ? -0.816 -2.595 -2.848 1.00 91.69 124 GLY A C 1
ATOM 966 O O . GLY A 1 124 ? -0.590 -3.193 -3.895 1.00 91.69 124 GLY A O 1
ATOM 967 N N . ASN A 1 125 ? 0.168 -2.173 -2.044 1.00 88.12 125 ASN A N 1
ATOM 968 C CA . ASN A 1 125 ? 1.591 -2.365 -2.363 1.00 88.12 125 ASN A CA 1
ATOM 969 C C . ASN A 1 125 ? 2.029 -3.830 -2.250 1.00 88.12 125 ASN A C 1
ATOM 971 O O . ASN A 1 125 ? 2.970 -4.239 -2.920 1.00 88.12 125 ASN A O 1
ATOM 975 N N . VAL A 1 126 ? 1.345 -4.610 -1.409 1.00 92.94 126 VAL A N 1
ATOM 976 C CA . VAL A 1 126 ? 1.635 -6.034 -1.170 1.00 92.94 126 VAL A CA 1
ATOM 977 C C . VAL A 1 126 ? 0.647 -6.971 -1.869 1.00 92.94 126 VAL A C 1
ATOM 979 O O . VAL A 1 126 ? 0.706 -8.181 -1.663 1.00 92.94 126 VAL A O 1
ATOM 982 N N . SER A 1 127 ? -0.247 -6.423 -2.698 1.00 94.31 127 SER A N 1
ATOM 983 C CA . SER A 1 127 ? -1.312 -7.159 -3.394 1.00 94.31 127 SER A CA 1
ATOM 984 C C . SER A 1 127 ? -2.261 -7.910 -2.440 1.00 94.31 127 SER A C 1
ATOM 986 O O . SER A 1 127 ? -2.702 -9.024 -2.722 1.00 94.31 127 SER A O 1
ATOM 988 N N . ALA A 1 128 ? -2.593 -7.289 -1.301 1.00 94.88 128 ALA A N 1
ATOM 989 C CA . ALA A 1 128 ? -3.540 -7.804 -0.309 1.00 94.88 128 ALA A CA 1
ATOM 990 C C . ALA A 1 128 ? -4.938 -7.179 -0.489 1.00 94.88 128 ALA A C 1
ATOM 992 O O . ALA A 1 128 ? -5.362 -6.311 0.282 1.00 94.88 128 ALA A O 1
ATOM 993 N N . ALA A 1 129 ? -5.644 -7.585 -1.548 1.00 92.88 129 ALA A N 1
ATOM 994 C CA . ALA A 1 129 ? -6.905 -6.966 -1.971 1.00 92.88 129 ALA A CA 1
ATOM 995 C C . ALA A 1 129 ? -7.993 -6.997 -0.881 1.00 92.88 129 ALA A C 1
ATOM 997 O O . ALA A 1 129 ? -8.558 -5.952 -0.552 1.00 92.88 129 ALA A O 1
ATOM 998 N N . ASP A 1 130 ? -8.212 -8.157 -0.256 1.00 93.56 130 ASP A N 1
ATOM 999 C CA . ASP A 1 130 ? -9.243 -8.343 0.775 1.00 93.56 130 ASP A CA 1
ATOM 1000 C C . ASP A 1 130 ? -9.021 -7.425 1.985 1.00 93.56 130 ASP A C 1
ATOM 1002 O O . ASP A 1 130 ? -9.962 -6.833 2.524 1.00 93.56 130 ASP A O 1
ATOM 1006 N N . LEU A 1 131 ? -7.759 -7.244 2.387 1.00 94.19 131 LEU A N 1
ATOM 1007 C CA . LEU A 1 131 ? -7.388 -6.326 3.462 1.00 94.19 131 LEU A CA 1
ATOM 1008 C C . LEU A 1 131 ? -7.655 -4.870 3.066 1.00 94.19 131 LEU A C 1
ATOM 1010 O O . LEU A 1 131 ? -8.171 -4.086 3.868 1.00 94.19 131 LEU A O 1
ATOM 1014 N N . GLY A 1 132 ? -7.342 -4.508 1.821 1.00 94.38 132 GLY A N 1
ATOM 1015 C CA . GLY A 1 132 ? -7.651 -3.192 1.272 1.00 94.38 132 GLY A CA 1
ATOM 1016 C C . GLY A 1 132 ? -9.153 -2.895 1.277 1.00 94.38 132 GLY A C 1
ATOM 1017 O O . GLY A 1 132 ? -9.571 -1.797 1.667 1.00 94.38 132 GLY A O 1
ATOM 1018 N N . ASP A 1 133 ? -9.976 -3.873 0.909 1.00 93.50 133 ASP A N 1
ATOM 1019 C CA . ASP A 1 133 ? -11.432 -3.742 0.914 1.00 93.50 133 ASP A CA 1
ATOM 1020 C C . ASP A 1 133 ? -12.011 -3.685 2.330 1.00 93.50 133 ASP A C 1
ATOM 1022 O O . ASP A 1 133 ? -12.869 -2.839 2.614 1.00 93.50 133 ASP A O 1
ATOM 1026 N N . ALA A 1 134 ? -11.495 -4.489 3.261 1.00 92.75 134 ALA A N 1
ATOM 1027 C CA . ALA A 1 134 ? -11.855 -4.397 4.673 1.00 92.75 134 ALA A CA 1
ATOM 1028 C C . ALA A 1 134 ? -11.541 -3.001 5.244 1.00 92.75 134 ALA A C 1
ATOM 1030 O O . ALA A 1 134 ? -12.407 -2.367 5.856 1.00 92.75 134 ALA A O 1
ATOM 1031 N N . ALA A 1 135 ? -10.347 -2.468 4.972 1.00 93.50 135 ALA A N 1
ATOM 1032 C CA . ALA A 1 135 ? -9.943 -1.133 5.408 1.00 93.50 135 ALA A CA 1
ATOM 1033 C C . ALA A 1 135 ? -10.826 -0.029 4.792 1.00 93.50 135 ALA A C 1
ATOM 1035 O O . ALA A 1 135 ? -11.265 0.899 5.479 1.00 93.50 135 ALA A O 1
ATOM 1036 N N . LYS A 1 136 ? -11.175 -0.153 3.505 1.00 91.81 136 LYS A N 1
ATOM 1037 C CA . LYS A 1 136 ? -12.122 0.749 2.831 1.00 91.81 136 LYS A CA 1
ATOM 1038 C C . LYS A 1 136 ? -13.496 0.741 3.512 1.00 91.81 136 LYS A C 1
ATOM 1040 O O . LYS A 1 136 ? -14.086 1.808 3.694 1.00 91.81 136 LYS A O 1
ATOM 1045 N N . ASN A 1 137 ? -13.992 -0.431 3.906 1.00 91.19 137 ASN A N 1
ATOM 1046 C CA . ASN A 1 137 ? -15.290 -0.584 4.563 1.00 91.19 137 ASN A CA 1
ATOM 1047 C C . ASN A 1 137 ? -15.324 0.048 5.961 1.00 91.19 137 ASN A C 1
ATOM 1049 O O . ASN A 1 137 ? -16.323 0.682 6.305 1.00 91.19 137 ASN A O 1
ATOM 1053 N N . ILE A 1 138 ? -14.235 -0.046 6.734 1.00 85.62 138 ILE A N 1
ATOM 1054 C CA . ILE A 1 138 ? -14.099 0.663 8.020 1.00 85.62 138 ILE A CA 1
ATOM 1055 C C . ILE A 1 138 ? -14.273 2.169 7.799 1.00 85.62 138 ILE A C 1
ATOM 1057 O O . ILE A 1 138 ? -15.136 2.792 8.416 1.00 85.62 138 ILE A O 1
ATOM 1061 N N . GLY A 1 139 ? -13.532 2.744 6.846 1.00 76.12 139 GLY A N 1
ATOM 1062 C CA . GLY A 1 139 ? -13.625 4.171 6.530 1.00 76.12 139 GLY A CA 1
ATOM 1063 C C . GLY A 1 139 ? -15.010 4.619 6.043 1.00 76.12 139 GLY A C 1
ATOM 1064 O O . GLY A 1 139 ? -15.381 5.772 6.254 1.00 76.12 139 GLY A O 1
ATOM 1065 N N . GLY A 1 140 ? -15.780 3.727 5.408 1.00 75.25 140 GLY A N 1
ATOM 1066 C CA . GLY A 1 140 ? -17.156 3.996 4.981 1.00 75.25 140 GLY A CA 1
ATOM 1067 C C . GLY A 1 140 ? -18.180 3.956 6.120 1.00 75.25 140 GLY A C 1
ATOM 1068 O O . GLY A 1 140 ? -19.096 4.775 6.141 1.00 75.25 140 GLY A O 1
ATOM 1069 N N . ARG A 1 141 ? -18.022 3.032 7.077 1.00 75.81 141 ARG A N 1
ATOM 1070 C CA . ARG A 1 141 ? -18.929 2.878 8.230 1.00 75.81 141 ARG A CA 1
ATOM 1071 C C . ARG A 1 141 ? -18.738 3.966 9.281 1.00 75.81 141 ARG A C 1
ATOM 1073 O O . ARG A 1 141 ? -19.715 4.422 9.847 1.00 75.81 141 ARG A O 1
ATOM 1080 N N . VAL A 1 142 ? -17.502 4.419 9.471 1.00 69.56 142 VAL A N 1
ATOM 1081 C CA . VAL A 1 142 ? -17.122 5.478 10.421 1.00 69.56 142 VAL A CA 1
ATOM 1082 C C . VAL A 1 142 ? -17.685 6.868 10.041 1.00 69.56 142 VAL A C 1
ATOM 1084 O O . VAL A 1 142 ? -17.646 7.796 10.840 1.00 69.56 142 VAL A O 1
ATOM 1087 N N . CYS A 1 143 ? -18.231 7.034 8.830 1.00 57.31 143 CYS A N 1
ATOM 1088 C CA . CYS A 1 143 ? -18.867 8.275 8.368 1.00 57.31 143 CYS A CA 1
ATOM 1089 C C . CYS A 1 143 ? -20.397 8.326 8.518 1.00 57.31 143 CYS A C 1
ATOM 1091 O O . CYS A 1 143 ? -20.981 9.336 8.125 1.00 57.31 143 CYS A O 1
ATOM 1093 N N . ARG A 1 144 ? -21.039 7.262 9.012 1.00 50.34 144 ARG A N 1
ATOM 1094 C CA . ARG A 1 144 ? -22.472 7.255 9.342 1.00 50.34 144 ARG A CA 1
ATOM 1095 C C . ARG A 1 144 ? -22.656 7.413 10.840 1.00 50.34 144 ARG A C 1
ATOM 1097 O O . ARG A 1 144 ? -23.619 8.113 11.209 1.00 50.34 144 ARG A O 1
#

Foldseek 3Di:
DDDDPPPCPQVVCVVVVHQGDADPPGDPVVVVVSCCVRVVPPPDPDPDPPPPQPPPVDDPDPDPQFPQVVLCVVVVNNPVVLVVLVVVLCVVCVCLVVVLVVCVVVLVLVVSLVSLCVQLVSCVNRRRNVSNVVSVVSNVVSVD

Sequence (144 aa):
MTAHAMHGDRKKCLEAGMNDYISKPIDSKELLVVLKKNISHFESTAENSAFRIPHSTFDIPSLPGLNIAEGLERLGGSYELYLDILKDFCNTQKAFGEECRDLIEKKDFKTARLKAHALKGAAGNVSAADLGDAAKNIGGRVCR